Protein AF-A0A4P7YWQ1-F1 (afdb_monomer_lite)

Secondary structure (DSSP, 8-state):
----------------------------------EEEEEPPTT-EEETTTEEEEEEEEEEETTEEEEEEEESSS---S-SEEEEE-HHHHHHHHHHHHHHHHHT--EEEE-SS-EEEEEEETTEEEEEES-GGG-EEEEE-HHHHHHHHHHHHHHHHHHHSPPP-

pLDDT: mean 77.05, std 17.92, range [38.38, 93.69]

Foldseek 3Di:
DDDDDDDDDDDPDDPDDDDPPDPPPPPPVPPPWDKDWQAADQPKAKPPVRFGFGTWIWTDDPQWIWIFTHTPDPPDPDGRTPDTHHLVLLLVVLVQLVVCLVVQAKDWRDDPRWTWIWHRDPQFIWIWIDDDVRIMIITGHSVSSNSSSVSSVVNSVVSPPDPDD

Sequence (165 aa):
MTPRPGCGRVRAVCPGRCPARSPLMSVAVHKSRTLINVELDERSVLFPDGKFLSHLSIFEEAGLIRLEAVFLFNESRLPPDIAALAVEDARELARAIMDGVFQGRTQHVLSDHAKIALIFNPNGFVLRFGDEPALRELFVASPAIIRLAQGLLRIVDRASATPAH

Radius of gyration: 28.69 Å; chains: 1; bounding box: 107×42×50 Å

Structure (mmCIF, N/CA/C/O backbone):
data_AF-A0A4P7YWQ1-F1
#
_entry.id   AF-A0A4P7YWQ1-F1
#
loop_
_atom_site.group_PDB
_atom_site.id
_atom_site.type_symbol
_atom_site.label_atom_id
_atom_site.label_alt_id
_atom_site.label_comp_id
_atom_site.label_asym_id
_atom_site.label_entity_id
_atom_site.label_seq_id
_atom_site.pdbx_PDB_ins_code
_atom_site.Cartn_x
_atom_site.Cartn_y
_atom_site.Cartn_z
_atom_site.occupancy
_atom_site.B_iso_or_equiv
_atom_site.auth_seq_id
_atom_site.auth_comp_id
_atom_site.auth_asym_id
_atom_site.auth_atom_id
_atom_site.pdbx_PDB_model_num
ATOM 1 N N . MET A 1 1 ? -90.761 -31.443 -26.064 1.00 42.06 1 MET A N 1
ATOM 2 C CA . MET A 1 1 ? -90.817 -31.727 -24.614 1.00 42.06 1 MET A CA 1
ATOM 3 C C . MET A 1 1 ? -90.133 -30.590 -23.859 1.00 42.06 1 MET A C 1
ATOM 5 O O . MET A 1 1 ? -88.921 -30.470 -23.919 1.00 42.06 1 MET A O 1
ATOM 9 N N . THR A 1 2 ? -90.910 -29.716 -23.222 1.00 45.19 2 THR A N 1
ATOM 10 C CA . THR A 1 2 ? -90.506 -28.888 -22.058 1.00 45.19 2 THR A CA 1
ATOM 11 C C . THR A 1 2 ? -90.329 -29.797 -20.821 1.00 45.19 2 THR A C 1
ATOM 13 O O . THR A 1 2 ? -90.994 -30.836 -20.824 1.00 45.19 2 THR A O 1
ATOM 16 N N . PRO A 1 3 ? -89.509 -29.484 -19.779 1.00 46.59 3 PRO A N 1
ATOM 17 C CA . PRO A 1 3 ? -89.536 -28.228 -19.005 1.00 46.59 3 PRO A CA 1
ATOM 18 C C . PRO A 1 3 ? -88.170 -27.659 -18.510 1.00 46.59 3 PRO A C 1
ATOM 20 O O . PRO A 1 3 ? -87.097 -28.132 -18.861 1.00 46.59 3 PRO A O 1
ATOM 23 N N . ARG A 1 4 ? -88.295 -26.566 -17.733 1.00 38.84 4 ARG A N 1
ATOM 24 C CA . ARG A 1 4 ? -87.329 -25.643 -17.083 1.00 38.84 4 ARG A CA 1
ATOM 25 C C . ARG A 1 4 ? -86.638 -26.243 -15.804 1.00 38.84 4 ARG A C 1
ATOM 27 O O . ARG A 1 4 ? -86.664 -27.455 -15.655 1.00 38.84 4 ARG A O 1
ATOM 34 N N . PRO A 1 5 ? -86.242 -25.454 -14.768 1.00 52.03 5 PRO A N 1
ATOM 35 C CA . PRO A 1 5 ? -85.002 -24.682 -14.534 1.00 52.03 5 PRO A CA 1
ATOM 36 C C . PRO A 1 5 ? -84.285 -25.064 -13.197 1.00 52.03 5 PRO A C 1
ATOM 38 O O . PRO A 1 5 ? -84.835 -25.779 -12.369 1.00 52.03 5 PRO A O 1
ATOM 41 N N . GLY A 1 6 ? -83.111 -24.491 -12.902 1.00 40.47 6 GLY A N 1
ATOM 42 C CA . GLY A 1 6 ? -82.526 -24.466 -11.542 1.00 40.47 6 GLY A CA 1
ATOM 43 C C . GLY A 1 6 ? -81.188 -23.720 -11.554 1.00 40.47 6 GLY A C 1
ATOM 44 O O . GLY A 1 6 ? -80.251 -24.167 -12.195 1.00 40.47 6 GLY A O 1
ATOM 45 N N . CYS A 1 7 ? -81.089 -22.460 -11.121 1.00 39.72 7 CYS A N 1
ATOM 46 C CA . CYS A 1 7 ? -81.083 -21.970 -9.736 1.00 39.72 7 CYS A CA 1
ATOM 47 C C . CYS A 1 7 ? -80.013 -22.654 -8.870 1.00 39.72 7 CYS A C 1
ATOM 49 O O . CYS A 1 7 ? -80.178 -23.792 -8.451 1.00 39.72 7 CYS A O 1
ATOM 51 N N . GLY A 1 8 ? -78.925 -21.929 -8.594 1.00 41.25 8 GLY A N 1
ATOM 52 C CA . GLY A 1 8 ? -77.831 -22.410 -7.755 1.00 41.25 8 GLY A CA 1
ATOM 53 C C . GLY A 1 8 ? -76.770 -21.344 -7.504 1.00 41.25 8 GLY A C 1
ATOM 54 O O . GLY A 1 8 ? -75.622 -21.498 -7.901 1.00 41.25 8 GLY A O 1
ATOM 55 N N . ARG A 1 9 ? -77.157 -20.237 -6.856 1.00 46.62 9 ARG A N 1
ATOM 56 C CA . ARG A 1 9 ? -76.207 -19.356 -6.158 1.00 46.62 9 ARG A CA 1
ATOM 57 C C . ARG A 1 9 ? -75.439 -20.198 -5.140 1.00 46.62 9 ARG A C 1
ATOM 59 O O . ARG A 1 9 ? -76.052 -20.683 -4.195 1.00 46.62 9 ARG A O 1
ATOM 66 N N . VAL A 1 10 ? -74.116 -20.256 -5.250 1.00 47.22 10 VAL A N 1
ATOM 67 C CA . VAL A 1 10 ? -73.254 -20.595 -4.114 1.00 47.22 10 VAL A CA 1
ATOM 68 C C . VAL A 1 10 ? -72.216 -19.492 -3.968 1.00 47.22 10 VAL A C 1
ATOM 70 O O . VAL A 1 10 ? -71.268 -19.374 -4.737 1.00 47.22 10 VAL A O 1
ATOM 73 N N . ARG A 1 11 ? -72.464 -18.635 -2.973 1.00 44.03 11 ARG A N 1
ATOM 74 C CA . ARG A 1 11 ? -71.475 -17.732 -2.391 1.00 44.03 11 ARG A CA 1
ATOM 75 C C . ARG A 1 11 ? -70.403 -18.595 -1.730 1.00 44.03 11 ARG A C 1
ATOM 77 O O . ARG A 1 11 ? -70.674 -19.195 -0.694 1.00 44.03 11 ARG A O 1
ATOM 84 N N . ALA A 1 12 ? -69.198 -18.618 -2.286 1.00 44.91 12 ALA A N 1
ATOM 85 C CA . ALA A 1 12 ? -68.024 -19.027 -1.531 1.00 44.91 12 ALA A CA 1
ATOM 86 C C . ALA A 1 12 ? -67.523 -17.807 -0.748 1.00 44.91 12 ALA A C 1
ATOM 88 O O . ALA A 1 12 ? -66.929 -16.877 -1.290 1.00 44.91 12 ALA A O 1
ATOM 89 N N . VAL A 1 13 ? -67.876 -17.793 0.533 1.00 48.28 13 VAL A N 1
ATOM 90 C CA . VAL A 1 13 ? -67.311 -16.928 1.565 1.00 48.28 13 VAL A CA 1
ATOM 91 C C . VAL A 1 13 ? -65.875 -17.394 1.793 1.00 48.28 13 VAL A C 1
ATOM 93 O O . VAL A 1 13 ? -65.674 -18.520 2.234 1.00 48.28 13 VAL A O 1
ATOM 96 N N . CYS A 1 14 ? -64.882 -16.555 1.500 1.00 44.38 14 CYS A N 1
ATOM 97 C CA . CYS A 1 14 ? -63.517 -16.757 1.986 1.00 44.38 14 CYS A CA 1
ATOM 98 C C . CYS A 1 14 ? -63.414 -16.183 3.409 1.00 44.38 14 CYS A C 1
ATOM 100 O O . CYS A 1 14 ? -63.537 -14.966 3.564 1.00 44.38 14 CYS A O 1
ATOM 102 N N . PRO A 1 15 ? -63.154 -16.989 4.454 1.00 48.81 15 PRO A N 1
ATOM 103 C CA . PRO A 1 15 ? -62.735 -16.485 5.749 1.00 48.81 15 PRO A CA 1
ATOM 104 C C . PRO A 1 15 ? -61.205 -16.517 5.773 1.00 48.81 15 PRO A C 1
ATOM 106 O O . PRO A 1 15 ? -60.588 -17.494 6.180 1.00 48.81 15 PRO A O 1
ATOM 109 N N . GLY A 1 16 ? -60.578 -15.460 5.265 1.00 42.28 16 GLY A N 1
ATOM 110 C CA . GLY A 1 16 ? -59.124 -15.366 5.176 1.00 42.28 16 GLY A CA 1
ATOM 111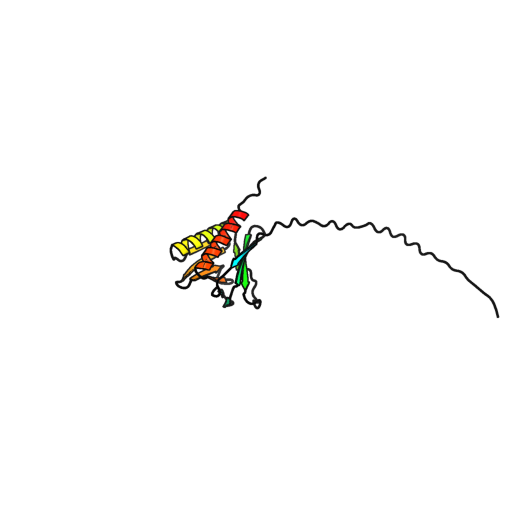 C C . GLY A 1 16 ? -58.633 -14.040 5.722 1.00 42.28 16 GLY A C 1
ATOM 112 O O . GLY A 1 16 ? -58.354 -13.124 4.958 1.00 42.28 16 GLY A O 1
ATOM 113 N N . ARG A 1 17 ? -58.551 -13.929 7.052 1.00 44.88 17 ARG A N 1
ATOM 114 C CA . ARG A 1 17 ? -57.771 -12.891 7.739 1.00 44.88 17 ARG A CA 1
ATOM 115 C C . ARG A 1 17 ? -56.348 -12.897 7.171 1.00 44.88 17 ARG A C 1
ATOM 117 O O . ARG A 1 17 ? -55.572 -13.787 7.499 1.00 44.88 17 ARG A O 1
ATOM 124 N N . CYS A 1 18 ? -55.993 -11.891 6.381 1.00 40.91 18 CYS A N 1
ATOM 125 C CA . CYS A 1 18 ? -54.599 -11.531 6.151 1.00 40.91 18 CYS A CA 1
ATOM 126 C C . CYS A 1 18 ? -54.168 -10.596 7.288 1.00 40.91 18 CYS A C 1
ATOM 128 O O . CYS A 1 18 ? -54.590 -9.438 7.294 1.00 40.91 18 CYS A O 1
ATOM 130 N N . PRO A 1 19 ? -53.368 -11.036 8.275 1.00 48.75 19 PRO A N 1
ATOM 131 C CA . PRO A 1 19 ? -52.664 -10.087 9.116 1.00 48.75 19 PRO A CA 1
ATOM 132 C C . PRO A 1 19 ? -51.613 -9.386 8.252 1.00 48.75 19 PRO A C 1
ATOM 134 O O . PRO A 1 19 ? -50.758 -10.031 7.642 1.00 48.75 19 PRO A O 1
ATOM 137 N N . ALA A 1 20 ? -51.709 -8.059 8.195 1.00 51.06 20 ALA A N 1
ATOM 138 C CA . ALA A 1 20 ? -50.690 -7.187 7.643 1.00 51.06 20 ALA A CA 1
ATOM 139 C C . ALA A 1 20 ? -49.345 -7.506 8.311 1.00 51.06 20 ALA A C 1
ATOM 141 O O . ALA A 1 20 ? -49.095 -7.128 9.455 1.00 51.06 20 ALA A O 1
ATOM 142 N N . ARG A 1 21 ? -48.476 -8.237 7.608 1.00 46.00 21 ARG A N 1
ATOM 143 C CA . ARG A 1 21 ? -47.056 -8.282 7.941 1.00 46.00 21 ARG A CA 1
ATOM 144 C C . ARG A 1 21 ? -46.459 -6.975 7.455 1.00 46.00 21 ARG A C 1
ATOM 146 O O . ARG A 1 21 ? -46.052 -6.857 6.304 1.00 46.00 21 ARG A O 1
ATOM 153 N N . SER A 1 22 ? -46.442 -5.993 8.347 1.00 54.41 22 SER A N 1
ATOM 154 C CA . SER A 1 22 ? -45.509 -4.879 8.264 1.00 54.41 22 SER A CA 1
ATOM 155 C C . SER A 1 22 ? -44.108 -5.463 8.059 1.00 54.41 22 SER A C 1
ATOM 157 O O . SER A 1 22 ? -43.683 -6.282 8.881 1.00 54.41 22 SER A O 1
ATOM 159 N N . PRO A 1 23 ? -43.374 -5.103 6.996 1.00 49.53 23 PRO A N 1
ATOM 160 C CA . PRO A 1 23 ? -41.953 -5.365 6.981 1.00 49.53 23 PRO A CA 1
ATOM 161 C C . PRO A 1 23 ? -41.354 -4.464 8.059 1.00 49.53 23 PRO A C 1
ATOM 163 O O . PRO A 1 23 ? -41.278 -3.246 7.903 1.00 49.53 23 PRO A O 1
ATOM 166 N N . LEU A 1 24 ? -40.974 -5.069 9.186 1.00 46.50 24 LEU A N 1
ATOM 167 C CA . LEU A 1 24 ? -39.930 -4.527 10.043 1.00 46.50 24 LEU A CA 1
ATOM 168 C C . LEU A 1 24 ? -38.704 -4.385 9.142 1.00 46.50 24 LEU A C 1
ATOM 170 O O . LEU A 1 24 ? -37.948 -5.335 8.948 1.00 46.50 24 LEU A O 1
ATOM 174 N N . MET A 1 25 ? -38.560 -3.213 8.525 1.00 38.38 25 MET A N 1
ATOM 175 C CA . MET A 1 25 ? -37.289 -2.783 7.985 1.00 38.38 25 MET A CA 1
ATOM 176 C C . MET A 1 25 ? -36.361 -2.718 9.188 1.00 38.38 25 MET A C 1
ATOM 178 O O . MET A 1 25 ? -36.400 -1.769 9.970 1.00 38.38 25 MET A O 1
ATOM 182 N N . SER A 1 26 ? -35.574 -3.775 9.384 1.00 44.38 26 SER A N 1
ATOM 183 C CA . SER A 1 26 ? -34.367 -3.665 10.178 1.00 44.38 26 SER A CA 1
ATOM 184 C C . SER A 1 26 ? -33.546 -2.598 9.476 1.00 44.38 26 SER A C 1
ATOM 186 O O . SER A 1 26 ? -32.979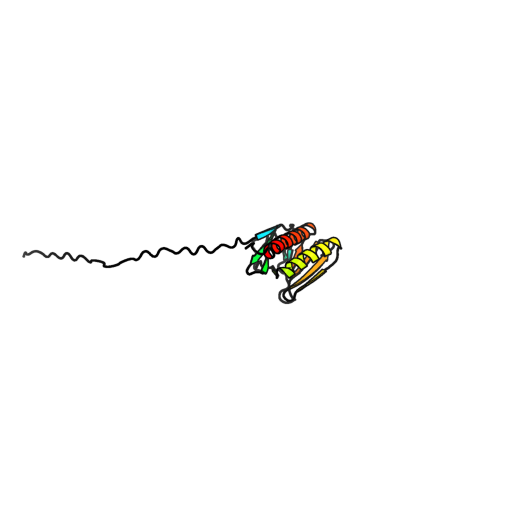 -2.841 8.408 1.00 44.38 26 SER A O 1
ATOM 188 N N . VAL A 1 27 ? -33.547 -1.392 10.030 1.00 46.50 27 VAL A N 1
ATOM 189 C CA . VAL A 1 27 ? -32.542 -0.395 9.706 1.00 46.50 27 VAL A CA 1
ATOM 190 C C . VAL A 1 27 ? -31.246 -1.025 10.190 1.00 46.50 27 VAL A C 1
ATOM 192 O O . VAL A 1 27 ? -30.895 -0.934 11.364 1.00 46.50 27 VAL A O 1
ATOM 195 N N . ALA A 1 28 ? -30.596 -1.782 9.303 1.00 45.31 28 ALA A N 1
ATOM 196 C CA . ALA A 1 28 ? -29.207 -2.129 9.465 1.00 45.31 28 ALA A CA 1
ATOM 197 C C . ALA A 1 28 ? -28.528 -0.783 9.665 1.00 45.31 28 ALA A C 1
ATOM 199 O O . ALA A 1 28 ? -28.551 0.067 8.774 1.00 45.31 28 ALA A O 1
ATOM 200 N N . VAL A 1 29 ? -28.051 -0.544 10.884 1.00 43.69 29 VAL A N 1
ATOM 201 C CA . VAL A 1 29 ? -27.212 0.602 11.190 1.00 43.69 29 VAL A CA 1
ATOM 202 C C . VAL A 1 29 ? -26.015 0.433 10.271 1.00 43.69 29 VAL A C 1
ATOM 204 O O . VAL A 1 29 ? -25.115 -0.358 10.545 1.00 43.69 29 VAL A O 1
ATOM 207 N N . HIS A 1 30 ? -26.063 1.087 9.112 1.00 39.56 30 HIS A N 1
ATOM 208 C CA . HIS A 1 30 ? -24.939 1.176 8.212 1.00 39.56 30 HIS A CA 1
ATOM 209 C C . HIS A 1 30 ? -23.902 1.976 8.982 1.00 39.56 30 HIS A C 1
ATOM 211 O O . HIS A 1 30 ? -23.901 3.204 8.952 1.00 39.56 30 HIS A O 1
ATOM 217 N N . LYS A 1 31 ? -23.045 1.268 9.730 1.00 51.03 31 LYS A N 1
AT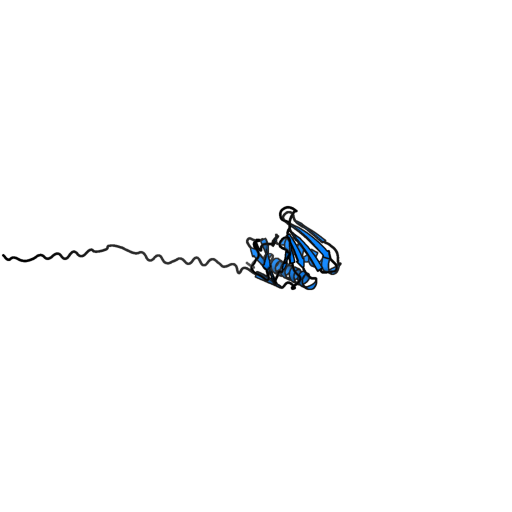OM 218 C CA . LYS A 1 31 ? -21.750 1.793 10.142 1.00 51.03 31 LYS A CA 1
ATOM 219 C C . LYS A 1 31 ? -21.172 2.366 8.857 1.00 51.03 31 LYS A C 1
ATOM 221 O O . LYS A 1 31 ? -20.982 1.626 7.893 1.00 51.03 31 LYS A O 1
ATOM 226 N N . SER A 1 32 ? -21.044 3.684 8.798 1.00 54.62 32 SER A N 1
ATOM 227 C CA . SER A 1 32 ? -20.531 4.395 7.636 1.00 54.62 32 SER A CA 1
ATOM 228 C C . SER A 1 32 ? -19.146 3.833 7.339 1.00 54.62 32 SER A C 1
ATOM 230 O O . SER A 1 32 ? -18.184 4.169 8.032 1.00 54.62 32 SER A O 1
ATOM 232 N N . ARG A 1 33 ? -19.068 2.909 6.372 1.00 69.19 33 ARG A N 1
ATOM 233 C CA . ARG A 1 33 ? -17.827 2.255 5.962 1.00 69.19 33 ARG A CA 1
ATOM 234 C C . ARG A 1 33 ? -16.939 3.354 5.405 1.00 69.19 33 ARG A C 1
ATOM 236 O O . ARG A 1 33 ? -17.196 3.876 4.323 1.00 69.19 33 ARG A O 1
ATOM 243 N N . THR A 1 34 ? -15.958 3.777 6.196 1.00 76.75 34 THR A N 1
ATOM 244 C CA . THR A 1 34 ? -14.992 4.772 5.744 1.00 76.75 34 THR A CA 1
ATOM 245 C C . THR A 1 34 ? -14.134 4.099 4.691 1.00 76.75 34 THR A C 1
ATOM 247 O O . THR A 1 34 ? -13.459 3.114 4.977 1.00 76.75 34 THR A O 1
ATOM 250 N N . LEU A 1 35 ? -14.201 4.629 3.477 1.00 88.12 35 LEU A N 1
ATOM 251 C CA . LEU A 1 35 ? -13.438 4.167 2.335 1.00 88.12 35 LEU A CA 1
ATOM 252 C C . LEU A 1 35 ? -12.542 5.316 1.880 1.00 88.12 35 LEU A C 1
ATOM 254 O O . LEU A 1 35 ? -13.022 6.407 1.570 1.00 88.12 35 LEU A O 1
ATOM 258 N N . ILE A 1 36 ? -11.237 5.079 1.903 1.00 91.19 36 ILE A N 1
ATOM 259 C CA . ILE A 1 36 ? -10.213 6.015 1.457 1.00 91.19 36 ILE A CA 1
ATOM 260 C C . ILE A 1 36 ? -9.635 5.459 0.166 1.00 91.19 36 ILE A C 1
ATOM 262 O O . ILE A 1 36 ? -8.973 4.426 0.175 1.00 91.19 36 ILE A O 1
ATOM 266 N N . ASN A 1 37 ? -9.871 6.162 -0.936 1.00 92.00 37 ASN A N 1
ATOM 267 C CA . ASN A 1 37 ? -9.247 5.838 -2.211 1.00 92.00 37 ASN A CA 1
ATOM 268 C C . ASN A 1 37 ? -7.941 6.614 -2.346 1.00 92.00 37 ASN A C 1
ATOM 270 O O . ASN A 1 37 ? -7.925 7.844 -2.282 1.00 92.00 37 ASN A O 1
ATOM 274 N N . VAL A 1 38 ? -6.849 5.881 -2.519 1.00 92.56 38 VAL A N 1
ATOM 275 C CA . VAL A 1 38 ? -5.516 6.417 -2.766 1.00 92.56 38 VAL A CA 1
ATOM 276 C C . VAL A 1 38 ? -5.200 6.221 -4.237 1.00 92.56 38 VAL A C 1
ATOM 278 O O . VAL A 1 38 ? -4.947 5.103 -4.679 1.00 92.56 38 VAL A O 1
ATOM 281 N N . GLU A 1 39 ? -5.219 7.313 -4.991 1.00 91.12 39 GLU A N 1
ATOM 282 C CA . GLU A 1 39 ? -4.811 7.313 -6.394 1.00 91.12 39 GLU A CA 1
ATOM 283 C C . GLU A 1 39 ? -3.343 6.912 -6.525 1.00 91.12 39 GLU A C 1
ATOM 285 O O . GLU A 1 39 ? -2.464 7.459 -5.846 1.00 91.12 39 GLU A O 1
ATOM 290 N N . LEU A 1 40 ? -3.097 5.947 -7.406 1.00 88.75 40 LEU A N 1
ATOM 291 C CA . LEU A 1 40 ? -1.766 5.492 -7.758 1.00 88.75 40 LEU A CA 1
ATOM 292 C C . LEU A 1 40 ? -1.349 6.091 -9.102 1.00 88.75 40 LEU A C 1
ATOM 294 O O . LEU A 1 40 ? -2.176 6.558 -9.883 1.00 88.75 40 LEU A O 1
ATOM 298 N N . ASP A 1 41 ? -0.046 6.090 -9.358 1.00 87.50 41 ASP A N 1
ATOM 299 C CA . ASP A 1 41 ? 0.486 6.548 -10.638 1.00 87.50 41 ASP A CA 1
ATOM 300 C C . ASP A 1 41 ? 0.396 5.430 -11.687 1.00 87.50 41 ASP A C 1
ATOM 302 O O . ASP A 1 41 ? 0.385 4.246 -11.356 1.00 87.50 41 ASP A O 1
ATOM 306 N N . GLU A 1 42 ? 0.432 5.792 -12.970 1.00 82.81 42 GLU A N 1
ATOM 307 C CA . GLU A 1 42 ? 0.282 4.863 -14.109 1.00 82.81 42 GLU A CA 1
ATOM 308 C C . GLU A 1 42 ? 1.327 3.735 -14.152 1.00 82.81 42 GLU A C 1
ATOM 310 O O . GLU A 1 42 ? 1.177 2.757 -14.878 1.00 82.81 42 GLU A O 1
ATOM 315 N N . ARG A 1 43 ? 2.409 3.867 -13.381 1.00 86.31 43 ARG A N 1
ATOM 316 C CA . ARG A 1 43 ? 3.488 2.878 -13.283 1.00 86.31 43 ARG A CA 1
ATOM 317 C C . ARG A 1 43 ? 3.305 1.898 -12.129 1.00 86.31 43 ARG A C 1
ATOM 319 O O . ARG A 1 43 ? 4.179 1.064 -11.930 1.00 86.31 43 ARG A O 1
ATOM 326 N N . SER A 1 44 ? 2.226 2.002 -11.356 1.00 88.94 44 SER A N 1
ATOM 327 C CA . SER A 1 44 ? 1.961 1.098 -10.242 1.00 88.94 44 SER A CA 1
ATOM 328 C C . SER A 1 44 ? 1.439 -0.249 -10.719 1.00 88.94 44 SER A C 1
ATOM 330 O O . SER A 1 44 ? 0.439 -0.321 -11.429 1.00 88.94 44 SER A O 1
ATOM 332 N N . VAL A 1 45 ? 2.108 -1.319 -10.295 1.00 89.25 45 VAL A N 1
ATOM 333 C CA . VAL A 1 45 ? 1.864 -2.684 -10.776 1.00 89.25 45 VAL A CA 1
ATOM 334 C C . VAL A 1 45 ? 1.710 -3.635 -9.597 1.00 89.25 45 VAL A C 1
ATOM 336 O O . VAL A 1 45 ? 2.475 -3.552 -8.636 1.00 89.25 45 VAL A O 1
ATOM 339 N N . LEU A 1 46 ? 0.744 -4.552 -9.689 1.00 88.81 46 LEU A N 1
ATOM 340 C CA . LEU A 1 46 ? 0.564 -5.644 -8.731 1.00 88.81 46 LEU A CA 1
ATOM 341 C C . LEU A 1 46 ? 1.048 -6.976 -9.319 1.00 88.81 46 LEU A C 1
ATOM 343 O O . LEU A 1 46 ? 0.535 -7.448 -10.334 1.00 88.81 46 LEU A O 1
ATOM 347 N N . PHE A 1 47 ? 2.003 -7.609 -8.650 1.00 86.69 47 PHE A N 1
ATOM 348 C CA . PHE A 1 47 ? 2.510 -8.946 -8.945 1.00 86.69 47 PHE A CA 1
ATOM 349 C C . PHE A 1 47 ? 1.791 -9.998 -8.088 1.00 86.69 47 PHE A C 1
ATOM 351 O O . PHE A 1 47 ? 1.438 -9.715 -6.938 1.00 86.69 47 PHE A O 1
ATOM 358 N N . PRO A 1 48 ? 1.566 -11.213 -8.626 1.00 82.06 48 PRO A N 1
ATOM 359 C CA . PRO A 1 48 ? 2.162 -11.770 -9.853 1.00 82.06 48 PRO A CA 1
ATOM 360 C C . PRO A 1 48 ? 1.454 -11.429 -11.180 1.00 82.06 48 PRO A C 1
ATOM 362 O O . PRO A 1 48 ? 2.001 -11.735 -12.233 1.00 82.06 48 PRO A O 1
ATOM 365 N N . ASP A 1 49 ? 0.271 -10.803 -11.167 1.00 77.94 49 ASP A N 1
ATOM 366 C CA . ASP A 1 49 ? -0.536 -10.562 -12.388 1.00 77.94 49 ASP A CA 1
ATOM 367 C C . ASP A 1 49 ? 0.114 -9.564 -13.363 1.00 77.94 49 ASP A C 1
ATOM 369 O O . ASP A 1 49 ? -0.204 -9.541 -14.549 1.00 77.94 49 ASP A O 1
ATOM 373 N N . GLY A 1 50 ? 1.008 -8.702 -12.867 1.00 82.75 50 GLY A N 1
ATOM 374 C CA . GLY A 1 50 ? 1.673 -7.680 -13.675 1.00 82.75 50 GLY A CA 1
ATOM 375 C C . GLY A 1 50 ? 0.719 -6.596 -14.184 1.00 82.75 50 GLY A C 1
ATOM 376 O O . GLY A 1 50 ? 1.045 -5.893 -15.138 1.00 82.75 50 GLY A O 1
ATOM 377 N N . LYS A 1 51 ? -0.465 -6.455 -13.572 1.00 85.62 51 LYS A N 1
ATOM 378 C CA . LYS A 1 51 ? -1.485 -5.490 -13.996 1.00 85.62 51 LYS A CA 1
ATOM 379 C C . LYS A 1 51 ? -1.308 -4.136 -13.334 1.00 85.62 51 LYS A C 1
ATOM 381 O O . LYS A 1 51 ? -0.960 -4.042 -12.155 1.00 85.62 51 LYS A O 1
ATOM 386 N N . PHE A 1 52 ? -1.623 -3.099 -14.103 1.00 87.88 52 PHE A N 1
ATOM 387 C CA . PHE A 1 52 ? -1.606 -1.720 -13.643 1.00 87.88 52 PHE A CA 1
ATOM 388 C C . PHE A 1 52 ? -2.806 -1.410 -12.753 1.00 87.88 52 PHE A C 1
ATOM 390 O O . PHE A 1 52 ? -3.948 -1.796 -13.038 1.00 87.88 52 PHE A O 1
ATOM 397 N N . LEU A 1 53 ? -2.531 -0.680 -11.679 1.00 88.50 53 LEU A N 1
ATOM 398 C CA . LEU A 1 53 ? -3.535 -0.222 -10.733 1.00 88.50 53 LEU A CA 1
ATOM 399 C C . LEU A 1 53 ? -3.924 1.226 -11.015 1.00 88.50 53 LEU A C 1
ATOM 401 O O . LEU A 1 53 ? -3.081 2.055 -11.337 1.00 88.50 53 LEU A O 1
ATOM 405 N N . SER A 1 54 ? -5.210 1.523 -10.851 1.00 89.12 54 SER A N 1
ATOM 406 C CA . SER A 1 54 ? -5.735 2.887 -10.837 1.00 89.12 54 SER A CA 1
ATOM 407 C C . SER A 1 54 ? -5.605 3.500 -9.442 1.00 89.12 54 SER A C 1
ATOM 409 O O . SER A 1 54 ? -5.055 4.586 -9.274 1.00 89.12 54 SER A O 1
ATOM 411 N N . HIS A 1 55 ? -6.107 2.804 -8.423 1.00 90.81 55 HIS A N 1
ATOM 412 C CA . HIS A 1 55 ? -6.082 3.269 -7.042 1.00 90.81 55 HIS A CA 1
ATOM 413 C C . HIS A 1 55 ? -6.132 2.095 -6.063 1.00 90.81 55 HIS A C 1
ATOM 415 O O . HIS A 1 55 ? -6.460 0.965 -6.430 1.00 90.81 55 HIS A O 1
ATOM 421 N N . LEU A 1 56 ? -5.798 2.377 -4.807 1.00 91.69 56 LEU A N 1
ATOM 422 C CA . LEU A 1 56 ? -6.005 1.472 -3.683 1.00 91.69 56 LEU A CA 1
ATOM 423 C C . LEU A 1 56 ? -7.186 1.954 -2.858 1.00 91.69 56 LEU A C 1
ATOM 425 O O . LEU A 1 56 ? -7.218 3.112 -2.443 1.00 91.69 56 LEU A O 1
ATOM 429 N N . SER A 1 57 ? -8.124 1.062 -2.586 1.00 92.19 57 SER A N 1
ATOM 430 C CA . SER A 1 57 ? -9.219 1.310 -1.660 1.00 92.19 57 SER A CA 1
ATOM 431 C C . SER A 1 57 ? -8.840 0.769 -0.290 1.00 92.19 57 SER A C 1
ATOM 433 O O . SER A 1 57 ? -8.626 -0.427 -0.113 1.00 92.19 57 SER A O 1
ATOM 435 N N . ILE A 1 58 ? -8.750 1.665 0.686 1.00 93.38 58 ILE A N 1
ATOM 436 C CA . ILE A 1 58 ? -8.452 1.345 2.078 1.00 93.38 58 ILE A CA 1
ATOM 437 C C . ILE A 1 58 ? -9.739 1.522 2.870 1.00 93.38 58 ILE A C 1
ATOM 439 O O . ILE A 1 58 ? -10.338 2.600 2.856 1.00 93.38 58 ILE A O 1
ATOM 443 N N . PHE A 1 59 ? -10.182 0.481 3.559 1.00 91.31 59 PHE A N 1
ATOM 444 C CA . PHE A 1 59 ? -11.382 0.548 4.388 1.00 91.31 59 PHE A CA 1
ATOM 445 C C . PHE A 1 59 ? -11.248 -0.334 5.624 1.00 91.31 59 PHE A C 1
ATOM 447 O O . PHE A 1 59 ? -10.461 -1.275 5.665 1.00 91.31 59 PHE A O 1
ATOM 454 N N . GLU A 1 60 ? -12.045 -0.019 6.636 1.00 90.25 60 GLU A N 1
ATOM 455 C CA . GLU A 1 60 ? -12.155 -0.827 7.843 1.00 90.25 60 GLU A CA 1
ATOM 456 C C . GLU A 1 60 ? -13.299 -1.834 7.679 1.00 90.25 60 GLU A C 1
ATOM 458 O O . GLU A 1 60 ? -14.426 -1.468 7.329 1.00 90.25 60 GLU A O 1
ATOM 463 N N . GLU A 1 61 ? -13.018 -3.105 7.946 1.00 87.12 61 GLU A N 1
ATOM 464 C CA . GLU A 1 61 ? -14.003 -4.178 7.972 1.00 87.12 61 GLU A CA 1
ATOM 465 C C . GLU A 1 61 ? -13.693 -5.135 9.127 1.00 87.12 61 GLU A C 1
ATOM 467 O O . GLU A 1 61 ? -12.577 -5.625 9.260 1.00 87.12 61 GLU A O 1
ATOM 472 N N . ALA A 1 62 ? -14.685 -5.389 9.986 1.00 84.44 62 ALA A N 1
ATOM 473 C CA . ALA A 1 62 ? -14.559 -6.277 11.147 1.00 84.44 62 ALA A CA 1
ATOM 474 C C . ALA A 1 62 ? -13.376 -5.952 12.096 1.00 84.44 62 ALA A C 1
ATOM 476 O O . ALA A 1 62 ? -12.836 -6.849 12.735 1.00 84.44 62 ALA A O 1
ATOM 477 N N . GLY A 1 63 ? -12.989 -4.674 12.210 1.00 83.38 63 GLY A N 1
ATOM 478 C CA . GLY A 1 63 ? -11.861 -4.237 13.048 1.00 83.38 63 GLY A CA 1
ATOM 479 C C . GLY A 1 63 ? -10.480 -4.450 12.416 1.00 83.38 63 GLY A C 1
ATOM 480 O O . GLY A 1 63 ? -9.468 -4.218 13.073 1.00 83.38 63 GLY A O 1
ATOM 481 N N . LEU A 1 64 ? -10.433 -4.868 11.148 1.00 88.56 64 LEU A N 1
ATOM 482 C CA . LEU A 1 64 ? -9.221 -4.970 10.342 1.00 88.56 64 LEU A CA 1
ATOM 483 C C . LEU A 1 64 ? -9.233 -3.897 9.251 1.00 88.56 64 LEU A C 1
ATOM 485 O O . LEU A 1 64 ? -10.281 -3.544 8.707 1.00 88.56 64 LEU A O 1
ATOM 489 N N . ILE A 1 65 ? -8.054 -3.390 8.910 1.00 90.50 65 ILE A N 1
ATOM 490 C CA . ILE A 1 65 ? -7.851 -2.480 7.785 1.00 90.50 65 ILE A CA 1
ATOM 491 C C . ILE A 1 65 ? -7.549 -3.326 6.556 1.00 90.50 65 ILE A C 1
ATOM 493 O O . ILE A 1 65 ? -6.528 -4.010 6.498 1.00 90.50 65 ILE A O 1
ATOM 497 N N . ARG A 1 66 ? -8.435 -3.280 5.564 1.00 90.88 66 ARG A N 1
ATOM 498 C CA . ARG A 1 66 ? -8.270 -3.997 4.300 1.00 90.88 66 ARG A CA 1
ATOM 499 C C . ARG A 1 66 ? -7.771 -3.063 3.213 1.00 90.88 66 ARG A C 1
ATOM 501 O O . ARG A 1 66 ? -8.190 -1.906 3.133 1.00 90.88 66 ARG A O 1
ATOM 508 N N . LEU A 1 67 ? -6.876 -3.590 2.385 1.00 90.56 67 LEU A N 1
ATOM 509 C CA . LEU A 1 67 ? -6.316 -2.917 1.225 1.00 90.56 67 LEU A CA 1
ATOM 510 C C . LEU A 1 67 ? -6.785 -3.644 -0.033 1.00 90.56 67 LEU A C 1
ATOM 512 O O . LEU A 1 67 ? -6.343 -4.757 -0.304 1.00 90.56 67 LEU A O 1
ATOM 516 N N . GLU A 1 68 ? -7.633 -3.002 -0.827 1.00 89.94 68 GLU A N 1
ATOM 517 C CA . GLU A 1 68 ? -8.100 -3.529 -2.108 1.00 89.94 68 GLU A CA 1
ATOM 518 C C . GLU A 1 68 ? -7.440 -2.796 -3.281 1.00 89.94 68 GLU A C 1
ATOM 520 O O . GLU A 1 68 ? -7.399 -1.567 -3.340 1.00 89.94 68 GLU A O 1
ATOM 525 N N . ALA A 1 69 ? -6.927 -3.566 -4.237 1.00 89.19 69 ALA A N 1
ATOM 526 C CA . ALA A 1 69 ? -6.408 -3.082 -5.504 1.00 89.19 69 ALA A CA 1
ATOM 527 C C . ALA A 1 69 ? -7.544 -2.865 -6.505 1.00 89.19 69 ALA A C 1
ATOM 529 O O . ALA A 1 69 ? -8.278 -3.799 -6.835 1.00 89.19 69 ALA A O 1
ATOM 530 N N . VAL A 1 70 ? -7.630 -1.656 -7.060 1.00 87.75 70 VAL A N 1
ATOM 531 C CA . VAL A 1 70 ? -8.526 -1.355 -8.177 1.00 87.75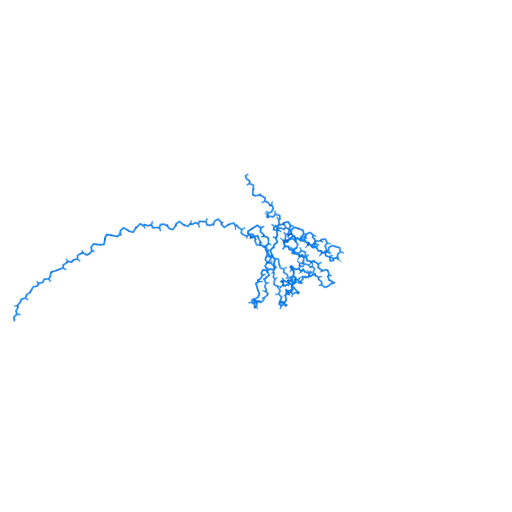 70 VAL A CA 1
ATOM 532 C C . VAL A 1 70 ? -7.704 -1.237 -9.453 1.00 87.75 70 VAL A C 1
ATOM 534 O O . VAL A 1 70 ? -6.862 -0.350 -9.595 1.00 87.75 70 VAL A O 1
ATOM 537 N N . PHE A 1 71 ? -7.933 -2.161 -10.383 1.00 86.25 71 PHE A N 1
ATOM 538 C CA . PHE A 1 71 ? -7.195 -2.256 -11.642 1.00 86.25 71 PHE A CA 1
ATOM 539 C C . PHE A 1 71 ? -7.719 -1.256 -12.674 1.00 86.25 71 PHE A C 1
ATOM 541 O O . PHE A 1 71 ? -8.914 -0.971 -12.719 1.00 86.25 71 PHE A O 1
ATOM 548 N N . LEU A 1 72 ? -6.826 -0.747 -13.530 1.00 79.00 72 LEU A N 1
ATOM 549 C CA . LEU A 1 72 ? -7.195 0.198 -14.594 1.00 79.00 72 LEU A CA 1
ATOM 550 C C . LEU A 1 72 ? -8.152 -0.435 -15.621 1.00 79.00 72 LEU A C 1
ATOM 552 O O . LEU A 1 72 ? -9.047 0.222 -16.145 1.00 79.00 72 LEU A O 1
ATOM 556 N N . PHE A 1 73 ? -7.981 -1.734 -15.864 1.00 73.31 73 PHE A N 1
ATOM 557 C CA . PHE A 1 73 ? -8.848 -2.543 -16.708 1.00 73.31 73 PHE A CA 1
ATOM 558 C C . PHE A 1 73 ? -9.416 -3.683 -15.870 1.00 73.31 73 PHE A C 1
ATOM 560 O O . PHE A 1 73 ? -8.672 -4.397 -15.195 1.00 73.31 73 PHE A O 1
ATOM 567 N N . ASN A 1 74 ? -10.737 -3.862 -15.912 1.00 65.06 74 ASN A N 1
ATOM 568 C CA . ASN A 1 74 ? -11.480 -4.816 -15.082 1.00 65.06 74 ASN A CA 1
ATOM 569 C C . ASN A 1 74 ? -11.299 -6.288 -15.534 1.00 65.06 74 ASN A C 1
ATOM 571 O O . ASN A 1 74 ? -12.221 -7.093 -15.470 1.00 65.06 74 ASN A O 1
ATOM 575 N N . GLU A 1 75 ? -10.111 -6.635 -16.037 1.00 63.44 75 GLU A N 1
ATOM 576 C CA . GLU A 1 75 ? -9.733 -7.949 -16.578 1.00 63.44 75 GLU A CA 1
ATOM 577 C C . GLU A 1 75 ? -8.941 -8.797 -15.560 1.00 63.44 75 GLU A C 1
ATOM 579 O O . GLU A 1 75 ? -8.313 -9.809 -15.893 1.00 63.44 75 GLU A O 1
ATOM 584 N N . SER A 1 76 ? -8.908 -8.382 -14.293 1.00 62.97 76 SER A N 1
ATOM 585 C CA . SER A 1 76 ? -8.274 -9.149 -13.220 1.00 62.97 76 SER A CA 1
ATOM 586 C C . SER A 1 76 ? -9.090 -10.396 -12.871 1.00 62.97 76 SER A C 1
ATOM 588 O O . SER A 1 76 ? -10.276 -10.308 -12.570 1.00 62.97 76 SER A O 1
ATOM 590 N N . ARG A 1 77 ? -8.445 -11.571 -12.901 1.00 65.12 77 ARG A N 1
ATOM 591 C CA . ARG A 1 77 ? -9.017 -12.837 -12.401 1.00 65.12 77 ARG A CA 1
ATOM 592 C C . ARG A 1 77 ? -8.691 -13.076 -10.922 1.00 65.12 77 ARG A C 1
ATOM 594 O O . ARG A 1 77 ? -9.155 -14.064 -10.359 1.00 65.12 77 ARG A O 1
ATOM 601 N N . LEU A 1 78 ? -7.867 -12.219 -10.313 1.00 64.88 78 LEU A N 1
ATOM 602 C CA . LEU A 1 78 ? -7.442 -12.346 -8.922 1.00 64.88 78 LEU A CA 1
ATOM 603 C C . LEU A 1 78 ? -8.321 -11.498 -8.001 1.00 64.88 78 LEU A C 1
ATOM 605 O O . LEU A 1 78 ? -8.756 -10.413 -8.394 1.00 64.88 78 LEU A O 1
ATOM 609 N N . PRO A 1 79 ? -8.551 -11.956 -6.757 1.00 69.62 79 PRO A N 1
ATOM 610 C CA . PRO A 1 79 ? -9.279 -11.160 -5.789 1.00 69.62 79 PRO A CA 1
ATOM 611 C C . PRO A 1 79 ? -8.515 -9.852 -5.526 1.00 69.62 79 PRO A C 1
ATOM 613 O O . PRO A 1 79 ? -7.298 -9.904 -5.291 1.00 69.62 79 PRO A O 1
ATOM 616 N N . PRO A 1 80 ? -9.204 -8.695 -5.554 1.00 78.94 80 PRO A N 1
ATOM 617 C CA . PRO A 1 80 ? -8.577 -7.381 -5.411 1.00 78.94 80 PRO A CA 1
ATOM 618 C C . PRO A 1 80 ? -7.948 -7.180 -4.030 1.00 78.94 80 PRO A C 1
ATOM 620 O O . PRO A 1 80 ? -7.094 -6.319 -3.871 1.00 78.94 80 PRO A O 1
ATOM 623 N N . ASP A 1 81 ? -8.326 -7.987 -3.043 1.00 84.50 81 ASP A N 1
ATOM 624 C CA . ASP A 1 81 ? -7.828 -7.901 -1.675 1.00 84.50 81 ASP A CA 1
ATOM 625 C C . ASP A 1 81 ? -6.332 -8.230 -1.584 1.00 84.50 81 ASP A C 1
ATOM 627 O O . ASP A 1 81 ? -5.921 -9.368 -1.813 1.00 84.50 81 ASP A O 1
ATOM 631 N N . ILE A 1 82 ? -5.516 -7.220 -1.292 1.00 86.00 82 ILE A N 1
ATOM 632 C CA . ILE A 1 82 ? -4.057 -7.310 -1.183 1.00 86.00 82 ILE A CA 1
ATOM 633 C C . ILE A 1 82 ? -3.671 -7.844 0.192 1.00 86.00 82 ILE A C 1
ATOM 635 O O . ILE A 1 82 ? -2.866 -8.769 0.286 1.00 86.00 82 ILE A O 1
ATOM 639 N N . ALA A 1 83 ? -4.213 -7.231 1.244 1.00 87.25 83 ALA A N 1
ATOM 640 C CA . ALA A 1 83 ? -3.884 -7.540 2.625 1.00 87.25 83 ALA A CA 1
ATOM 641 C C . ALA A 1 83 ? -4.983 -7.050 3.575 1.00 87.25 83 ALA A C 1
ATOM 643 O O . ALA A 1 83 ? -5.581 -5.994 3.363 1.00 87.25 83 ALA A O 1
ATOM 644 N N . ALA A 1 84 ? -5.171 -7.792 4.665 1.00 88.81 84 ALA A N 1
ATOM 645 C CA . ALA A 1 84 ? -5.942 -7.376 5.827 1.00 88.81 84 ALA A CA 1
ATOM 646 C C . ALA A 1 84 ? -4.981 -7.237 7.011 1.00 88.81 84 ALA A C 1
ATOM 648 O O . ALA A 1 84 ? -4.289 -8.192 7.359 1.00 88.81 84 ALA A O 1
ATOM 649 N N . LEU A 1 85 ? -4.913 -6.043 7.591 1.00 89.25 85 LEU A N 1
ATOM 650 C CA . LEU A 1 85 ? -3.964 -5.674 8.638 1.00 89.25 85 LEU A CA 1
ATOM 651 C C . LEU A 1 85 ? -4.708 -5.328 9.924 1.00 89.25 85 LEU A C 1
ATOM 653 O O . LEU A 1 85 ? -5.790 -4.734 9.873 1.00 89.25 85 LEU A O 1
ATOM 657 N N . ALA A 1 86 ? -4.125 -5.644 11.081 1.00 89.75 86 ALA A N 1
ATOM 658 C CA . ALA A 1 86 ? -4.611 -5.066 12.325 1.00 89.75 86 ALA A CA 1
ATOM 659 C C . ALA A 1 86 ? -4.354 -3.549 12.336 1.00 89.75 86 ALA A C 1
ATOM 661 O O . ALA A 1 86 ? -3.501 -3.033 11.610 1.00 89.75 86 ALA A O 1
ATOM 662 N N . VAL A 1 87 ? -5.095 -2.819 13.172 1.00 89.56 87 VAL A N 1
ATOM 663 C CA . VAL A 1 87 ? -4.966 -1.354 13.264 1.00 89.56 87 VAL A CA 1
ATOM 664 C C . VAL A 1 87 ? -3.547 -0.933 13.653 1.00 89.56 87 VAL A C 1
ATOM 666 O O . VAL A 1 87 ? -3.006 0.003 13.064 1.00 89.56 87 VAL A O 1
ATOM 669 N N . GLU A 1 88 ? -2.924 -1.650 14.589 1.00 88.69 88 GLU A N 1
ATOM 670 C CA . GLU A 1 88 ? -1.546 -1.369 15.004 1.00 88.69 88 GLU A CA 1
ATOM 671 C C . GLU A 1 88 ? -0.534 -1.706 13.898 1.00 88.69 88 GLU A C 1
ATOM 673 O O . GLU A 1 88 ? 0.323 -0.879 13.596 1.00 88.69 88 GLU A O 1
ATOM 678 N N . ASP A 1 89 ? -0.699 -2.826 13.186 1.00 89.06 89 ASP A N 1
ATOM 679 C CA . ASP A 1 89 ? 0.171 -3.181 12.051 1.00 89.06 89 ASP A CA 1
ATOM 680 C C . ASP A 1 89 ? 0.103 -2.141 10.930 1.00 89.06 89 ASP A C 1
ATOM 682 O O . ASP A 1 89 ? 1.113 -1.782 10.328 1.00 89.06 89 ASP A O 1
ATOM 686 N N . ALA A 1 90 ? -1.095 -1.632 10.632 1.00 90.62 90 ALA A N 1
ATOM 687 C CA . ALA A 1 90 ? -1.278 -0.591 9.628 1.00 90.62 90 ALA A CA 1
ATOM 688 C C . ALA A 1 90 ? -0.628 0.733 10.058 1.00 90.62 90 ALA A C 1
ATOM 690 O O . ALA A 1 90 ? -0.085 1.456 9.216 1.00 90.62 90 ALA A O 1
ATOM 691 N N . ARG A 1 91 ? -0.654 1.047 11.362 1.00 91.56 91 ARG A N 1
ATOM 692 C CA . ARG A 1 91 ? 0.039 2.207 11.936 1.00 91.56 91 ARG A CA 1
ATOM 693 C C . ARG A 1 91 ? 1.549 2.068 11.781 1.00 91.56 91 ARG A C 1
ATOM 695 O O . ARG A 1 91 ? 2.206 3.006 11.324 1.00 91.56 91 ARG A O 1
ATOM 702 N N . GLU A 1 92 ? 2.091 0.910 12.143 1.00 90.69 92 GLU A N 1
ATOM 703 C CA . GLU A 1 92 ? 3.514 0.604 12.007 1.00 90.69 92 GLU A CA 1
ATOM 704 C C . GLU A 1 92 ? 3.951 0.606 10.545 1.00 90.69 92 GLU A C 1
ATOM 706 O O . GLU A 1 92 ? 4.961 1.225 10.217 1.00 90.69 92 GLU A O 1
ATOM 711 N N . LEU A 1 93 ? 3.151 0.022 9.649 1.00 90.75 93 LEU A N 1
ATOM 712 C CA . LEU A 1 93 ? 3.384 0.062 8.209 1.00 90.75 93 LEU A CA 1
ATOM 713 C C . LEU A 1 93 ? 3.457 1.495 7.691 1.00 90.75 93 LEU A C 1
ATOM 715 O O . LEU A 1 93 ? 4.397 1.843 6.979 1.00 90.75 93 LEU A O 1
ATOM 719 N N . ALA A 1 94 ? 2.494 2.342 8.049 1.00 92.50 94 ALA A N 1
ATOM 720 C CA . ALA A 1 94 ? 2.491 3.725 7.596 1.00 92.50 94 ALA A CA 1
ATOM 721 C C . ALA A 1 94 ? 3.726 4.488 8.095 1.00 92.50 94 ALA A C 1
ATOM 723 O O . ALA A 1 94 ? 4.328 5.256 7.342 1.00 92.50 94 ALA A O 1
ATOM 724 N N . ARG A 1 95 ? 4.149 4.237 9.338 1.00 92.19 95 ARG A N 1
ATOM 725 C CA . ARG A 1 95 ? 5.357 4.832 9.916 1.00 92.19 95 ARG A CA 1
ATOM 726 C C . ARG A 1 95 ? 6.627 4.331 9.227 1.00 92.19 95 ARG A C 1
ATOM 728 O O . ARG A 1 95 ? 7.442 5.145 8.811 1.00 92.19 95 ARG A O 1
ATOM 735 N N . ALA A 1 96 ? 6.742 3.023 9.007 1.00 91.44 96 ALA A N 1
ATOM 736 C CA . ALA A 1 96 ? 7.859 2.409 8.295 1.00 91.44 96 ALA A CA 1
ATOM 737 C C . ALA A 1 96 ? 7.958 2.886 6.841 1.00 91.44 96 ALA A C 1
ATOM 739 O O . ALA A 1 96 ? 9.062 3.068 6.334 1.00 91.44 96 ALA A O 1
ATOM 740 N N . ILE A 1 97 ? 6.824 3.137 6.178 1.00 92.38 97 ILE A N 1
ATOM 741 C CA . ILE A 1 97 ? 6.797 3.781 4.863 1.00 92.38 97 ILE A CA 1
ATOM 742 C C . ILE A 1 97 ? 7.393 5.185 4.947 1.00 92.38 97 ILE A C 1
ATOM 744 O O . ILE A 1 97 ? 8.303 5.499 4.185 1.00 92.38 97 ILE A O 1
ATOM 748 N N . MET A 1 98 ? 6.911 6.024 5.865 1.00 91.81 98 MET A N 1
ATOM 749 C CA . MET A 1 98 ? 7.411 7.394 6.006 1.00 91.81 98 MET A CA 1
ATOM 750 C C . MET A 1 98 ? 8.914 7.419 6.312 1.00 91.81 98 MET A C 1
ATOM 752 O O . MET A 1 98 ? 9.664 8.143 5.657 1.00 91.81 98 MET A O 1
ATOM 756 N N . ASP A 1 99 ? 9.362 6.579 7.244 1.00 91.06 99 ASP A N 1
ATOM 757 C CA . ASP A 1 99 ? 10.767 6.472 7.635 1.00 91.06 99 ASP A CA 1
ATOM 758 C C . ASP A 1 99 ? 11.632 5.912 6.495 1.00 91.06 99 ASP A C 1
ATOM 760 O O . ASP A 1 99 ? 12.709 6.438 6.213 1.00 91.06 99 ASP A O 1
ATOM 764 N N . GLY A 1 100 ? 11.156 4.877 5.796 1.00 88.94 100 GLY A N 1
ATOM 765 C CA . GLY A 1 100 ? 11.844 4.269 4.657 1.00 88.94 100 GLY A CA 1
ATOM 766 C C . GLY A 1 100 ? 11.985 5.221 3.471 1.00 88.94 100 GLY A C 1
ATOM 767 O O . GLY A 1 100 ? 13.051 5.276 2.854 1.00 88.94 100 GLY A O 1
ATOM 768 N N . VAL A 1 101 ? 10.955 6.026 3.189 1.00 89.69 101 VAL A N 1
ATOM 769 C CA . VAL A 1 101 ? 11.008 7.065 2.150 1.00 89.69 101 VAL A CA 1
ATOM 770 C C . VAL A 1 101 ? 11.969 8.184 2.548 1.00 89.69 101 VAL A C 1
ATOM 772 O O . VAL A 1 101 ? 12.776 8.605 1.723 1.00 89.69 101 VAL A O 1
ATOM 775 N N . PHE A 1 102 ? 11.925 8.645 3.802 1.00 88.69 102 PHE A N 1
ATOM 776 C CA . PHE A 1 102 ? 12.795 9.722 4.280 1.00 88.69 102 PHE A CA 1
ATOM 777 C C . PHE A 1 102 ? 14.275 9.316 4.315 1.00 88.69 102 PHE A C 1
ATOM 779 O O . PHE A 1 102 ? 15.146 10.100 3.946 1.00 88.69 102 PHE A O 1
ATOM 786 N N . GLN A 1 103 ? 14.569 8.085 4.737 1.00 89.38 103 GLN A N 1
ATOM 787 C CA . GLN A 1 103 ? 15.938 7.572 4.828 1.00 89.38 103 GLN A CA 1
ATOM 788 C C . GLN A 1 103 ? 16.461 6.987 3.508 1.00 89.38 103 GLN A C 1
ATOM 790 O O . GLN A 1 103 ? 17.665 6.757 3.390 1.00 89.38 103 GLN A O 1
ATOM 795 N N . GLY A 1 104 ? 15.581 6.698 2.542 1.00 87.19 104 GLY A N 1
ATOM 796 C CA . GLY A 1 104 ? 15.931 5.996 1.305 1.00 87.19 104 GLY A CA 1
ATOM 797 C C . GLY A 1 104 ? 16.424 4.568 1.558 1.00 87.19 104 GLY A C 1
ATOM 798 O O . GLY A 1 104 ? 17.439 4.152 0.998 1.00 87.19 104 GLY A O 1
ATOM 799 N N . ARG A 1 105 ? 15.766 3.830 2.463 1.00 89.44 105 ARG A N 1
ATOM 800 C CA . ARG A 1 105 ? 16.186 2.485 2.896 1.00 89.44 105 ARG A CA 1
ATOM 801 C C . ARG A 1 105 ? 15.031 1.494 2.898 1.00 89.44 105 ARG A C 1
ATOM 803 O O . ARG A 1 105 ? 13.885 1.854 3.151 1.00 89.44 105 ARG A O 1
ATOM 810 N N . THR A 1 106 ? 15.371 0.231 2.657 1.00 89.69 106 THR A N 1
ATOM 811 C CA . THR A 1 106 ? 14.462 -0.908 2.815 1.00 89.69 106 THR A CA 1
ATOM 812 C C . THR A 1 106 ? 14.106 -1.085 4.289 1.00 89.69 106 THR A C 1
ATOM 814 O O . THR A 1 106 ? 14.988 -1.046 5.146 1.00 89.69 106 THR A O 1
ATOM 817 N N . GLN A 1 107 ? 12.823 -1.285 4.569 1.00 87.88 107 GLN A N 1
ATOM 818 C CA . GLN A 1 107 ? 12.277 -1.508 5.903 1.00 87.88 107 GLN A CA 1
ATOM 819 C C . GLN A 1 107 ? 11.469 -2.803 5.921 1.00 87.88 107 GLN A C 1
ATOM 821 O O . GLN A 1 107 ? 10.872 -3.198 4.920 1.00 87.88 107 GLN A O 1
ATOM 826 N N . HIS A 1 108 ? 11.425 -3.452 7.077 1.00 85.06 108 HIS A N 1
ATOM 827 C CA . HIS A 1 108 ? 10.600 -4.632 7.296 1.00 85.06 108 HIS A CA 1
ATOM 828 C C . HIS A 1 108 ? 9.664 -4.358 8.462 1.00 85.06 108 HIS A C 1
ATOM 830 O O . HIS A 1 108 ? 10.109 -3.946 9.530 1.00 85.06 108 HIS A O 1
ATOM 836 N N . VAL A 1 109 ? 8.379 -4.598 8.241 1.00 81.12 109 VAL A N 1
ATOM 837 C CA . VAL A 1 109 ? 7.350 -4.562 9.273 1.00 81.12 109 VAL A CA 1
ATOM 838 C C . VAL A 1 109 ? 6.893 -5.995 9.462 1.00 81.12 109 VAL A C 1
ATOM 840 O O . VAL A 1 109 ? 6.285 -6.606 8.581 1.00 81.12 109 VAL A O 1
ATOM 843 N N . LEU A 1 110 ? 7.302 -6.561 10.590 1.00 75.69 110 LEU A N 1
ATOM 844 C CA . LEU A 1 110 ? 6.980 -7.923 10.974 1.00 75.69 110 LEU A CA 1
ATOM 845 C C . LEU A 1 110 ? 5.848 -7.849 11.990 1.00 75.69 110 LEU A C 1
ATOM 847 O O . LEU A 1 110 ? 6.070 -7.405 13.110 1.00 75.69 110 LEU A O 1
ATOM 851 N N . SER A 1 111 ? 4.666 -8.298 11.590 1.00 67.88 111 SER A N 1
ATOM 852 C CA . SER A 1 111 ? 3.561 -8.573 12.500 1.00 67.88 111 SER A CA 1
ATOM 853 C C . SER A 1 111 ? 3.330 -10.079 12.601 1.00 67.88 111 SER A C 1
ATOM 855 O O . SER A 1 111 ? 3.642 -10.830 11.670 1.00 67.88 111 SER A O 1
ATOM 857 N N . ASP A 1 112 ? 2.734 -10.513 13.711 1.00 66.25 112 ASP A N 1
ATOM 858 C CA . ASP A 1 112 ? 2.301 -11.894 13.944 1.00 66.25 112 ASP A CA 1
ATOM 859 C C . ASP A 1 112 ? 1.342 -12.393 12.848 1.00 66.25 112 ASP A C 1
ATOM 861 O O . ASP A 1 112 ? 1.290 -13.589 12.551 1.00 66.25 112 ASP A O 1
ATOM 865 N N . HIS A 1 113 ? 0.600 -11.475 12.218 1.00 64.12 113 HIS A N 1
ATOM 866 C CA . HIS A 1 113 ? -0.412 -11.788 11.207 1.00 64.12 113 HIS A CA 1
ATOM 867 C C . HIS A 1 113 ? -0.044 -11.338 9.789 1.00 64.12 113 HIS A C 1
ATOM 869 O O . HIS A 1 113 ? -0.654 -11.804 8.825 1.00 64.12 113 HIS A O 1
ATOM 875 N N . ALA A 1 114 ? 0.961 -10.472 9.636 1.00 68.44 114 ALA A N 1
ATOM 876 C CA . ALA A 1 114 ? 1.379 -9.951 8.341 1.00 68.44 114 ALA A CA 1
ATOM 877 C C . ALA A 1 114 ? 2.892 -9.709 8.291 1.00 68.44 114 ALA A C 1
ATOM 879 O O . ALA A 1 114 ? 3.439 -8.873 9.006 1.00 68.44 114 ALA A O 1
ATOM 880 N N . LYS A 1 115 ? 3.575 -10.394 7.371 1.00 82.06 115 LYS A N 1
ATOM 881 C CA . LYS A 1 115 ? 4.948 -10.048 6.992 1.00 82.06 115 LYS A CA 1
ATOM 882 C C . LYS A 1 115 ? 4.889 -9.057 5.846 1.00 82.06 115 LYS A C 1
ATOM 884 O O . LYS A 1 115 ? 4.437 -9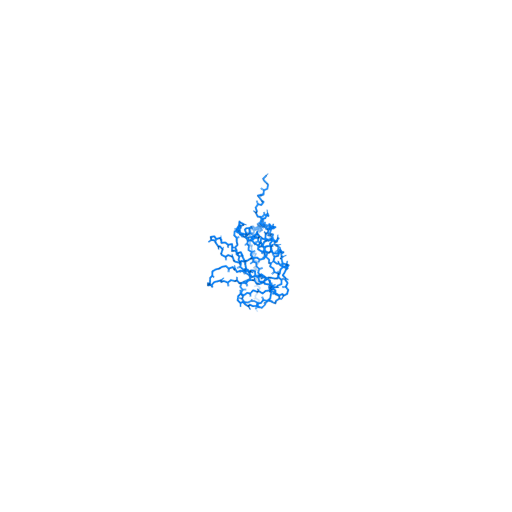.402 4.752 1.00 82.06 115 LYS A O 1
ATOM 889 N N . ILE A 1 116 ? 5.316 -7.828 6.117 1.00 87.75 116 ILE A N 1
ATOM 890 C CA . ILE A 1 116 ? 5.311 -6.751 5.137 1.00 87.75 116 ILE A CA 1
ATOM 891 C C . ILE A 1 116 ? 6.735 -6.243 4.963 1.00 87.75 116 ILE A C 1
ATOM 893 O O . ILE A 1 116 ? 7.407 -5.874 5.924 1.00 87.75 116 ILE A O 1
ATOM 897 N N . ALA A 1 117 ? 7.221 -6.217 3.729 1.00 88.25 117 ALA A N 1
ATOM 898 C CA . ALA A 1 117 ? 8.523 -5.642 3.416 1.00 88.25 117 ALA A CA 1
ATOM 899 C C . ALA A 1 117 ? 8.351 -4.433 2.502 1.00 88.25 117 ALA A C 1
ATOM 901 O O . ALA A 1 117 ? 7.689 -4.520 1.471 1.00 88.25 117 ALA A O 1
ATOM 902 N N . LEU A 1 118 ? 8.981 -3.322 2.863 1.00 90.62 118 LEU A N 1
ATOM 903 C CA . LEU A 1 118 ? 9.136 -2.141 2.029 1.00 90.62 118 LEU A CA 1
ATOM 904 C C . LEU A 1 118 ? 10.542 -2.154 1.441 1.00 90.62 118 LEU A C 1
ATOM 906 O O . LEU A 1 118 ? 11.513 -1.920 2.151 1.00 90.62 118 LEU A O 1
ATOM 910 N N . ILE A 1 119 ? 10.659 -2.377 0.141 1.00 91.19 119 ILE A N 1
ATOM 911 C CA . ILE A 1 119 ? 11.937 -2.382 -0.566 1.00 91.19 119 ILE A CA 1
ATOM 912 C C . ILE A 1 119 ? 12.106 -1.057 -1.294 1.00 91.19 119 ILE A C 1
ATOM 914 O O . ILE A 1 119 ? 11.273 -0.677 -2.119 1.00 91.19 119 ILE A O 1
ATOM 918 N N . PHE A 1 120 ? 13.209 -0.373 -1.001 1.00 89.06 120 PHE A N 1
ATOM 919 C CA . PHE A 1 120 ? 13.592 0.849 -1.694 1.00 89.06 120 PHE A CA 1
ATOM 920 C C . PHE A 1 120 ? 14.272 0.518 -3.028 1.00 89.06 120 PHE A C 1
ATOM 922 O O . PHE A 1 120 ? 15.226 -0.259 -3.075 1.00 89.06 120 PHE A O 1
ATOM 929 N N . ASN A 1 121 ? 13.804 1.132 -4.113 1.00 87.62 121 ASN A N 1
ATOM 930 C CA . ASN A 1 121 ? 14.394 1.052 -5.444 1.00 87.62 121 ASN A CA 1
ATOM 931 C C . ASN A 1 121 ? 14.582 2.486 -5.984 1.00 87.62 121 ASN A C 1
ATOM 933 O O . ASN A 1 121 ? 13.704 3.327 -5.804 1.00 87.62 121 ASN A O 1
ATOM 937 N N . PRO A 1 122 ? 15.678 2.809 -6.691 1.00 82.25 122 PRO A N 1
ATOM 938 C CA . PRO A 1 122 ? 15.827 4.118 -7.334 1.00 82.25 122 PRO A CA 1
ATOM 939 C C . PRO A 1 122 ? 14.633 4.548 -8.207 1.00 82.25 122 PRO A C 1
ATOM 941 O O . PRO A 1 122 ? 14.369 5.739 -8.347 1.00 82.25 122 PRO A O 1
ATOM 944 N N . ASN A 1 123 ? 13.894 3.586 -8.770 1.00 85.31 123 ASN A N 1
ATOM 945 C CA . ASN A 1 123 ? 12.720 3.838 -9.609 1.00 85.31 123 ASN A CA 1
ATOM 946 C C . ASN A 1 123 ? 11.386 3.901 -8.837 1.00 85.31 123 ASN A C 1
ATOM 948 O O . ASN A 1 123 ? 10.362 4.225 -9.440 1.00 85.31 123 ASN A O 1
ATOM 952 N N . GLY A 1 124 ? 11.365 3.563 -7.544 1.00 88.88 124 GLY A N 1
ATOM 953 C CA . GLY A 1 124 ? 10.144 3.499 -6.738 1.00 88.88 124 GLY A CA 1
ATOM 954 C C . GLY A 1 124 ? 10.267 2.596 -5.509 1.00 88.88 124 GLY A C 1
ATOM 955 O O . GLY A 1 124 ? 11.348 2.312 -5.011 1.00 88.88 124 GLY A O 1
ATOM 956 N N . PHE A 1 125 ? 9.141 2.115 -5.007 1.00 92.06 125 PHE A N 1
ATOM 957 C CA . PHE A 1 125 ? 9.068 1.284 -3.811 1.00 92.06 125 PHE A CA 1
ATOM 958 C C . PHE A 1 125 ? 8.323 -0.002 -4.128 1.00 92.06 125 PHE A C 1
ATOM 960 O O . PHE A 1 125 ? 7.341 0.015 -4.867 1.00 92.06 125 PHE A O 1
ATOM 967 N N . VAL A 1 126 ? 8.773 -1.118 -3.562 1.00 91.62 126 VAL A N 1
ATOM 968 C CA . VAL A 1 126 ? 8.050 -2.391 -3.641 1.00 91.62 126 VAL A CA 1
ATOM 969 C C . VAL A 1 126 ? 7.558 -2.752 -2.252 1.00 91.62 126 VAL A C 1
ATOM 971 O O . VAL A 1 126 ? 8.356 -2.930 -1.337 1.00 91.62 126 VAL A O 1
ATOM 974 N N . LEU A 1 127 ? 6.245 -2.869 -2.103 1.00 91.00 127 LEU A N 1
ATOM 975 C CA . LEU A 1 127 ? 5.602 -3.408 -0.915 1.00 91.00 127 LEU A CA 1
ATOM 976 C C . LEU A 1 127 ? 5.324 -4.890 -1.142 1.00 91.00 127 LEU A C 1
ATOM 978 O O . LEU A 1 127 ? 4.570 -5.243 -2.043 1.00 91.00 127 LEU A O 1
ATOM 982 N N . ARG A 1 128 ? 5.931 -5.759 -0.341 1.00 90.19 128 ARG A N 1
ATOM 983 C CA . ARG A 1 128 ? 5.672 -7.202 -0.367 1.00 90.19 128 ARG A CA 1
ATOM 984 C C . ARG A 1 128 ? 4.772 -7.548 0.804 1.00 90.19 128 ARG A C 1
ATOM 986 O O . ARG A 1 128 ? 5.119 -7.215 1.931 1.00 90.19 128 ARG A O 1
ATOM 993 N N . PHE A 1 129 ? 3.652 -8.203 0.531 1.00 87.69 129 PHE A N 1
ATOM 994 C CA . PHE A 1 129 ? 2.680 -8.653 1.520 1.00 87.69 129 PHE A CA 1
ATOM 995 C C . PHE A 1 129 ? 2.628 -10.183 1.534 1.00 87.69 129 PHE A C 1
ATOM 997 O O . PHE A 1 129 ? 2.427 -10.803 0.487 1.00 87.69 129 PHE A O 1
ATOM 1004 N N . GLY A 1 130 ? 2.759 -10.776 2.721 1.00 80.94 130 GLY A N 1
ATOM 1005 C CA . GLY A 1 130 ? 2.559 -12.208 2.948 1.00 80.94 130 GLY A CA 1
ATOM 1006 C C . GLY A 1 130 ? 3.827 -13.063 2.855 1.00 80.94 130 GLY A C 1
ATOM 1007 O O . GLY A 1 130 ? 4.940 -12.562 2.702 1.00 80.94 130 GLY A O 1
ATOM 1008 N N . ASP A 1 131 ? 3.628 -14.376 2.982 1.00 67.94 131 ASP A N 1
ATOM 1009 C CA . ASP A 1 131 ? 4.658 -15.416 2.868 1.00 67.94 131 ASP A CA 1
ATOM 1010 C C . ASP A 1 131 ? 4.659 -16.059 1.467 1.00 67.94 131 ASP A C 1
ATOM 1012 O O . ASP A 1 131 ? 3.672 -15.972 0.735 1.00 67.94 131 ASP A O 1
ATOM 1016 N N . GLU A 1 132 ? 5.752 -16.748 1.111 1.00 62.06 132 GLU A N 1
ATOM 1017 C CA . GLU A 1 132 ? 6.032 -17.307 -0.229 1.00 62.06 132 GLU A CA 1
ATOM 1018 C C . GLU A 1 132 ? 4.852 -17.940 -1.002 1.00 62.06 132 GLU A C 1
ATOM 1020 O O . GLU A 1 132 ? 4.761 -17.670 -2.201 1.00 62.06 132 GLU A O 1
ATOM 1025 N N . PRO A 1 133 ? 3.922 -18.729 -0.419 1.00 63.41 133 PRO A N 1
ATOM 1026 C CA . PRO A 1 133 ? 2.843 -19.329 -1.211 1.00 63.41 133 PRO A CA 1
ATOM 1027 C C . PRO A 1 133 ? 1.745 -18.342 -1.652 1.00 63.41 133 PRO A C 1
ATOM 1029 O O . PRO A 1 133 ? 0.984 -18.661 -2.562 1.00 63.41 133 PRO A O 1
ATOM 1032 N N . ALA A 1 134 ? 1.635 -17.166 -1.027 1.00 71.69 134 ALA A N 1
ATOM 1033 C CA . ALA A 1 134 ? 0.593 -16.170 -1.307 1.00 71.69 134 ALA A CA 1
ATOM 1034 C C . ALA A 1 134 ? 1.158 -14.743 -1.369 1.00 71.69 134 ALA A C 1
ATOM 1036 O O . ALA A 1 134 ? 0.484 -13.774 -1.014 1.00 71.69 134 ALA A O 1
ATOM 1037 N N . LEU A 1 135 ? 2.412 -14.625 -1.804 1.00 80.12 135 LEU A N 1
ATOM 1038 C CA . LEU A 1 135 ? 3.142 -13.372 -1.789 1.00 80.12 135 LEU A CA 1
ATOM 1039 C C . LEU A 1 135 ? 2.618 -12.425 -2.873 1.00 80.12 135 LEU A C 1
ATOM 1041 O O . LEU A 1 135 ? 2.610 -12.748 -4.063 1.00 80.12 135 LEU A O 1
ATOM 1045 N N . ARG A 1 136 ? 2.186 -11.238 -2.448 1.00 86.62 136 ARG A N 1
ATOM 1046 C CA . ARG A 1 136 ? 1.763 -10.157 -3.342 1.00 86.62 136 ARG A CA 1
ATOM 1047 C C . ARG A 1 136 ? 2.779 -9.039 -3.292 1.00 86.62 136 ARG A C 1
ATOM 1049 O O . ARG A 1 136 ? 3.136 -8.581 -2.209 1.00 86.62 136 ARG A O 1
ATOM 1056 N N . GLU A 1 137 ? 3.214 -8.574 -4.455 1.00 89.56 137 GLU A N 1
ATOM 1057 C CA . GLU A 1 137 ? 4.149 -7.452 -4.538 1.00 89.56 137 GLU A CA 1
ATOM 1058 C C . GLU A 1 137 ? 3.486 -6.292 -5.251 1.00 89.56 137 GLU A C 1
ATOM 1060 O O . GLU A 1 137 ? 2.986 -6.422 -6.363 1.00 89.56 137 GLU A O 1
ATOM 1065 N N . LEU A 1 138 ? 3.483 -5.145 -4.601 1.00 90.31 138 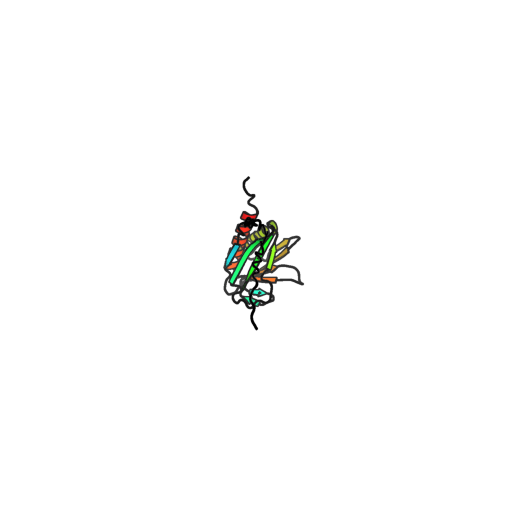LEU A N 1
ATOM 1066 C CA . LEU A 1 138 ? 2.932 -3.917 -5.119 1.00 90.31 138 LEU A CA 1
ATOM 1067 C C . LEU A 1 138 ? 4.088 -2.958 -5.387 1.00 90.31 138 LEU A C 1
ATOM 1069 O O . LEU A 1 138 ? 4.734 -2.475 -4.458 1.00 90.31 138 LEU A O 1
ATOM 1073 N N . PHE A 1 139 ? 4.335 -2.665 -6.659 1.00 92.38 139 PHE A N 1
ATOM 1074 C CA . PHE A 1 139 ? 5.249 -1.604 -7.054 1.00 92.38 139 PHE A CA 1
ATOM 1075 C C . PHE A 1 139 ? 4.514 -0.258 -7.049 1.00 92.38 139 PHE A C 1
ATOM 1077 O O . PHE A 1 139 ? 3.458 -0.100 -7.667 1.00 92.38 139 PHE A O 1
ATOM 1084 N N . VAL A 1 140 ? 5.079 0.725 -6.353 1.00 92.00 140 VAL A N 1
ATOM 1085 C CA . VAL A 1 140 ? 4.510 2.061 -6.166 1.00 92.00 140 VAL A CA 1
ATOM 1086 C C . VAL A 1 140 ? 5.570 3.112 -6.446 1.00 92.00 140 VAL A C 1
ATOM 1088 O O . VAL A 1 140 ? 6.696 3.022 -5.963 1.00 92.00 140 VAL A O 1
ATOM 1091 N N . ALA A 1 141 ? 5.216 4.145 -7.203 1.00 88.69 141 ALA A N 1
ATOM 1092 C CA . ALA A 1 141 ? 6.109 5.277 -7.407 1.00 88.69 141 ALA A CA 1
ATOM 1093 C C . ALA A 1 141 ? 6.246 6.136 -6.131 1.00 88.69 141 ALA A C 1
ATOM 1095 O O . ALA A 1 141 ? 5.366 6.164 -5.266 1.00 88.69 141 ALA A O 1
ATOM 1096 N N . SER A 1 142 ? 7.345 6.884 -6.029 1.00 82.06 142 SER A N 1
ATOM 1097 C CA . SER A 1 142 ? 7.682 7.700 -4.851 1.00 82.06 142 SER A CA 1
ATOM 1098 C C . SER A 1 142 ? 6.610 8.709 -4.388 1.00 82.06 142 SER A C 1
ATOM 1100 O O . SER A 1 142 ? 6.457 8.879 -3.180 1.00 82.06 142 SER A O 1
ATOM 1102 N N . PRO A 1 143 ? 5.831 9.389 -5.254 1.00 87.44 143 PRO A N 1
ATOM 1103 C CA . PRO A 1 143 ? 4.764 10.264 -4.762 1.00 87.44 143 PRO A CA 1
ATOM 1104 C C . PRO A 1 143 ? 3.512 9.483 -4.327 1.00 87.44 143 PRO A C 1
ATOM 1106 O O . PRO A 1 143 ? 2.809 9.899 -3.405 1.00 87.44 143 PRO A O 1
ATOM 1109 N N . ALA A 1 144 ? 3.224 8.335 -4.944 1.00 90.69 144 ALA A N 1
ATOM 1110 C CA . ALA A 1 144 ? 2.095 7.486 -4.565 1.00 90.69 144 ALA A CA 1
ATOM 1111 C C . ALA A 1 144 ? 2.305 6.768 -3.217 1.00 90.69 144 ALA A C 1
ATOM 1113 O O . ALA A 1 144 ? 1.352 6.637 -2.449 1.00 90.69 144 ALA A O 1
ATOM 1114 N N . ILE A 1 145 ? 3.541 6.386 -2.864 1.00 91.62 145 ILE A N 1
ATOM 1115 C CA . ILE A 1 145 ? 3.812 5.697 -1.589 1.00 91.62 145 ILE A CA 1
ATOM 1116 C C . ILE A 1 145 ? 3.546 6.600 -0.367 1.00 91.62 145 ILE A C 1
ATOM 1118 O O . ILE A 1 145 ? 3.008 6.143 0.640 1.00 91.62 145 ILE A O 1
ATOM 1122 N N . ILE A 1 146 ? 3.824 7.906 -0.471 1.00 92.38 146 ILE A N 1
ATOM 1123 C CA . ILE A 1 146 ? 3.515 8.875 0.594 1.00 92.38 146 ILE A CA 1
ATOM 1124 C C . ILE A 1 146 ? 2.002 9.059 0.744 1.00 92.38 146 ILE A C 1
ATOM 1126 O O . ILE A 1 146 ? 1.493 9.091 1.865 1.00 92.38 146 ILE A O 1
ATOM 1130 N N . ARG A 1 147 ? 1.261 9.127 -0.371 1.00 93.25 147 ARG A N 1
ATOM 1131 C CA . ARG A 1 147 ? -0.210 9.186 -0.344 1.00 93.25 147 ARG A CA 1
ATOM 1132 C C . ARG A 1 147 ? -0.807 7.940 0.314 1.00 93.25 147 ARG A C 1
ATOM 1134 O O . ARG A 1 147 ? -1.750 8.063 1.093 1.00 93.25 147 ARG A O 1
ATOM 1141 N N . LEU A 1 148 ? -0.224 6.766 0.062 1.00 92.75 148 LEU A N 1
ATOM 1142 C CA . LEU A 1 148 ? -0.612 5.520 0.721 1.00 92.75 148 LEU A CA 1
ATOM 1143 C C . LEU A 1 148 ? -0.386 5.585 2.236 1.00 92.75 148 LEU A C 1
ATOM 1145 O O . LEU A 1 148 ? -1.314 5.307 2.991 1.00 92.75 148 LEU A O 1
ATOM 1149 N N . ALA A 1 149 ? 0.794 6.018 2.690 1.00 93.69 149 ALA A N 1
ATOM 1150 C CA . ALA A 1 149 ? 1.066 6.180 4.120 1.00 93.69 149 ALA A CA 1
ATOM 1151 C C . ALA A 1 149 ? 0.085 7.152 4.792 1.00 93.69 149 ALA A C 1
ATOM 1153 O O . ALA A 1 149 ? -0.461 6.858 5.853 1.00 93.69 149 ALA A O 1
ATOM 1154 N N . GLN A 1 150 ? -0.204 8.286 4.149 1.00 93.56 150 GLN A N 1
ATOM 1155 C CA . GLN A 1 150 ? -1.194 9.247 4.638 1.00 93.56 150 GLN A CA 1
ATOM 1156 C C . GLN A 1 150 ? -2.608 8.650 4.690 1.00 93.56 150 GLN A C 1
ATOM 1158 O O . GLN A 1 150 ? -3.348 8.913 5.636 1.00 93.56 150 GLN A O 1
ATOM 1163 N N . GLY A 1 151 ? -2.993 7.848 3.693 1.00 92.19 151 GLY A N 1
ATOM 1164 C CA . GLY A 1 151 ? -4.265 7.127 3.676 1.00 92.19 151 GLY A CA 1
ATOM 1165 C C . GLY A 1 151 ? -4.385 6.125 4.826 1.00 92.19 151 GLY A C 1
ATOM 1166 O O . GLY A 1 151 ? -5.410 6.102 5.507 1.00 92.19 151 GLY A O 1
ATOM 1167 N N . LEU A 1 152 ? -3.318 5.365 5.092 1.00 92.69 152 LEU A N 1
ATOM 1168 C CA . LEU A 1 152 ? -3.248 4.425 6.212 1.00 92.69 152 LEU A CA 1
ATOM 1169 C C . LEU A 1 152 ? -3.348 5.142 7.564 1.00 92.69 152 LEU A C 1
ATOM 1171 O O . LEU A 1 152 ? -4.174 4.764 8.386 1.00 92.69 152 LEU A O 1
ATOM 1175 N N . LEU A 1 153 ? -2.587 6.218 7.785 1.00 92.81 153 LEU A N 1
ATOM 1176 C CA . LEU A 1 153 ? -2.673 6.979 9.039 1.00 92.81 153 LEU A CA 1
ATOM 1177 C C . LEU A 1 153 ? -4.086 7.521 9.275 1.00 92.81 153 LEU A C 1
ATOM 1179 O O . LEU A 1 153 ? -4.628 7.366 10.361 1.00 92.81 153 LEU A O 1
ATOM 1183 N N . ARG A 1 154 ? -4.736 8.065 8.240 1.00 92.00 154 ARG A N 1
ATOM 1184 C CA . ARG A 1 154 ? -6.107 8.586 8.354 1.00 92.00 154 ARG A CA 1
ATOM 1185 C C . ARG A 1 154 ? -7.123 7.523 8.758 1.00 92.00 154 ARG A C 1
ATOM 1187 O O . ARG A 1 154 ? -8.061 7.845 9.486 1.00 92.00 154 ARG A O 1
ATOM 1194 N N . ILE A 1 155 ? -6.991 6.293 8.256 1.00 91.12 155 ILE A N 1
ATOM 1195 C CA . ILE A 1 155 ? -7.920 5.225 8.631 1.00 91.12 155 ILE A CA 1
ATOM 1196 C C . ILE A 1 155 ? -7.608 4.669 10.017 1.00 91.12 155 ILE A C 1
ATOM 1198 O O . ILE A 1 155 ? -8.535 4.430 10.783 1.00 91.12 155 ILE A O 1
ATOM 1202 N N . VAL A 1 156 ? -6.325 4.549 10.365 1.00 91.56 156 VAL A N 1
ATOM 1203 C CA . VAL A 1 156 ? -5.864 4.147 11.699 1.00 91.56 156 VAL A CA 1
ATOM 1204 C C . VAL A 1 156 ? -6.362 5.130 12.751 1.00 91.56 156 VAL A C 1
ATOM 1206 O O . VAL A 1 156 ? -6.968 4.709 13.729 1.00 91.56 156 VAL A O 1
ATOM 1209 N N . ASP A 1 157 ? -6.175 6.432 12.535 1.00 90.12 157 ASP A N 1
ATOM 1210 C CA . ASP A 1 157 ? -6.608 7.475 13.468 1.00 90.12 157 ASP A CA 1
ATOM 1211 C C . ASP A 1 157 ? -8.119 7.412 13.717 1.00 90.12 157 ASP A C 1
ATOM 1213 O O . ASP A 1 157 ? -8.582 7.603 14.839 1.00 90.12 157 ASP A O 1
ATOM 1217 N N . ARG A 1 158 ? -8.899 7.088 12.679 1.00 86.38 158 ARG A N 1
ATOM 1218 C CA . ARG A 1 158 ? -10.347 6.888 12.807 1.00 86.38 158 ARG A CA 1
ATOM 1219 C C . ARG A 1 158 ? -10.711 5.589 13.511 1.00 86.38 158 ARG A C 1
ATOM 1221 O O . ARG A 1 158 ? -11.605 5.613 14.346 1.00 86.38 158 ARG A O 1
ATOM 1228 N N . ALA A 1 159 ? -10.042 4.487 13.191 1.00 86.12 159 ALA A N 1
ATOM 1229 C CA . ALA A 1 159 ? -10.289 3.193 13.822 1.00 86.12 159 ALA A CA 1
ATOM 1230 C C . ALA A 1 159 ? -9.908 3.208 15.314 1.00 86.12 159 ALA A C 1
ATOM 1232 O O . ALA A 1 159 ? -10.552 2.555 16.130 1.00 86.12 159 ALA A O 1
ATOM 1233 N N . SER A 1 160 ? -8.884 3.985 15.685 1.00 82.31 160 SER A N 1
ATOM 1234 C CA . SER A 1 160 ? -8.462 4.196 17.074 1.00 82.31 160 SER A CA 1
ATOM 1235 C C . SER A 1 160 ? -9.306 5.223 17.832 1.00 82.31 160 SER A C 1
ATOM 1237 O O . SER A 1 160 ? -9.242 5.262 19.060 1.00 82.31 160 SER A O 1
ATOM 1239 N N . ALA A 1 161 ? -10.074 6.070 17.142 1.00 77.81 161 ALA A N 1
ATOM 1240 C CA . ALA A 1 161 ? -10.960 7.022 17.795 1.00 77.81 161 ALA A CA 1
ATOM 1241 C C . ALA A 1 161 ? -12.139 6.270 18.429 1.00 77.81 161 ALA A C 1
ATOM 1243 O O . ALA A 1 161 ? -13.132 5.957 17.771 1.00 77.81 161 ALA A O 1
ATOM 1244 N N . THR A 1 162 ? -12.030 5.976 19.726 1.00 59.25 162 THR A N 1
ATOM 1245 C CA . THR A 1 162 ? -13.137 5.444 20.526 1.00 59.25 162 THR A CA 1
ATOM 1246 C C . THR A 1 162 ? -14.356 6.357 20.354 1.00 59.25 162 THR A C 1
ATOM 1248 O O . THR A 1 162 ? -14.210 7.574 20.509 1.00 59.25 162 THR A O 1
ATOM 1251 N N . PRO A 1 163 ? -15.555 5.834 20.029 1.00 57.03 163 PRO A N 1
ATOM 1252 C CA . PRO A 1 163 ? -16.744 6.672 19.969 1.00 57.03 163 PRO A CA 1
ATOM 1253 C C . PRO A 1 163 ? -16.952 7.323 21.339 1.00 57.03 163 PRO A C 1
ATOM 1255 O O . PRO A 1 163 ? -16.967 6.635 22.359 1.00 57.03 163 PRO A O 1
ATOM 1258 N N . ALA A 1 164 ? -17.056 8.653 21.356 1.00 51.84 164 ALA A N 1
ATOM 1259 C CA . ALA A 1 164 ? -17.344 9.404 22.569 1.00 51.84 164 ALA A CA 1
ATOM 1260 C C . ALA A 1 164 ? -18.690 8.924 23.139 1.00 51.84 164 ALA A C 1
ATOM 1262 O O . ALA A 1 164 ? -19.709 8.996 22.448 1.00 51.84 164 ALA A O 1
ATOM 1263 N N . HIS A 1 165 ? -18.649 8.374 24.354 1.00 41.28 165 HIS A N 1
ATOM 1264 C CA . HIS A 1 165 ? -19.825 8.037 25.153 1.00 41.28 165 HIS A CA 1
ATOM 1265 C C . HIS A 1 165 ? -20.493 9.294 25.707 1.00 41.28 165 HIS A C 1
ATOM 1267 O O . HIS A 1 165 ? -19.753 10.231 26.086 1.00 41.28 165 HIS A O 1
#